Protein AF-D3FZM1-F1 (afdb_monomer)

Organism: Alkalihalophilus pseudofirmus (strain ATCC BAA-2126 / JCM 17055 / OF4) (NCBI:txid398511)

Structure (mmCIF, N/CA/C/O backbone):
data_AF-D3FZM1-F1
#
_entry.id   AF-D3FZM1-F1
#
loop_
_atom_site.group_PDB
_atom_site.id
_atom_site.type_symbol
_atom_site.label_atom_id
_atom_site.label_alt_id
_atom_site.label_comp_id
_atom_site.label_asym_id
_atom_site.label_entity_id
_atom_site.label_seq_id
_atom_site.pdbx_PDB_ins_code
_atom_site.Cartn_x
_atom_site.Cartn_y
_atom_site.Cartn_z
_atom_site.occupancy
_atom_site.B_iso_or_equiv
_atom_site.auth_seq_id
_atom_site.auth_comp_id
_atom_site.auth_asym_id
_atom_site.auth_atom_id
_atom_site.pdbx_PDB_model_num
ATOM 1 N N . MET A 1 1 ? 14.322 -35.561 -3.195 1.00 36.62 1 MET A N 1
ATOM 2 C CA . MET A 1 1 ? 14.633 -34.188 -3.648 1.00 36.62 1 MET A CA 1
ATOM 3 C C . MET A 1 1 ? 13.707 -33.239 -2.905 1.00 36.62 1 MET A C 1
ATOM 5 O O . MET A 1 1 ? 12.500 -33.396 -3.023 1.00 36.62 1 MET A O 1
ATOM 9 N N . ARG A 1 2 ? 14.230 -32.343 -2.059 1.00 39.44 2 ARG A N 1
ATOM 10 C CA . ARG A 1 2 ? 13.408 -31.293 -1.437 1.00 39.44 2 ARG A CA 1
ATOM 11 C C . ARG A 1 2 ? 13.148 -30.243 -2.519 1.00 39.44 2 ARG A C 1
ATOM 13 O O . ARG A 1 2 ? 14.111 -29.735 -3.085 1.00 39.44 2 ARG A O 1
ATOM 20 N N . GLY A 1 3 ? 11.879 -29.997 -2.852 1.00 35.06 3 GLY A N 1
ATOM 21 C CA . GLY A 1 3 ? 11.491 -28.922 -3.770 1.00 35.06 3 GLY A CA 1
ATOM 22 C C . GLY A 1 3 ? 12.014 -27.565 -3.282 1.00 35.06 3 GLY A C 1
ATOM 23 O O . GLY A 1 3 ? 12.409 -27.457 -2.115 1.00 35.06 3 GLY A O 1
ATOM 24 N N . PRO A 1 4 ? 12.054 -26.537 -4.147 1.00 47.44 4 PRO A N 1
ATOM 25 C CA . PRO A 1 4 ? 12.507 -25.218 -3.734 1.00 47.44 4 PRO A CA 1
ATOM 26 C C . PRO A 1 4 ? 11.673 -24.777 -2.529 1.00 47.44 4 PRO A C 1
ATOM 28 O O . PRO A 1 4 ? 10.442 -24.812 -2.567 1.00 47.44 4 PRO A O 1
ATOM 31 N N . LEU A 1 5 ? 12.352 -24.427 -1.436 1.00 47.72 5 LEU A N 1
ATOM 32 C CA . LEU A 1 5 ? 11.731 -23.783 -0.288 1.00 47.72 5 LEU A CA 1
ATOM 33 C C . LEU A 1 5 ? 11.052 -22.524 -0.829 1.00 47.72 5 LEU A C 1
ATOM 35 O O . LEU A 1 5 ? 11.734 -21.559 -1.166 1.00 47.72 5 LEU A O 1
ATOM 39 N N . TYR A 1 6 ? 9.726 -22.551 -0.975 1.00 53.47 6 TYR A N 1
ATOM 40 C CA . TYR A 1 6 ? 8.952 -21.351 -1.249 1.00 53.47 6 TYR A CA 1
ATOM 41 C C . TYR A 1 6 ? 9.175 -20.425 -0.059 1.00 53.47 6 TYR A C 1
ATOM 43 O O . TYR A 1 6 ? 8.576 -20.589 1.004 1.00 53.47 6 TYR A O 1
ATOM 51 N N . VAL A 1 7 ? 10.109 -19.492 -0.216 1.00 59.91 7 VAL A N 1
ATOM 52 C CA . VAL A 1 7 ? 10.312 -18.411 0.734 1.00 59.91 7 VAL A CA 1
ATOM 53 C C . VAL A 1 7 ? 8.985 -17.668 0.784 1.00 59.91 7 VAL A C 1
ATOM 55 O O . VAL A 1 7 ? 8.554 -17.093 -0.215 1.00 59.91 7 VAL A O 1
ATOM 58 N N . LYS A 1 8 ? 8.290 -17.762 1.921 1.00 78.38 8 LYS A N 1
ATOM 59 C CA . LYS A 1 8 ? 7.011 -17.085 2.121 1.00 78.38 8 LYS A CA 1
ATOM 60 C C . LYS A 1 8 ? 7.252 -15.591 1.922 1.00 78.38 8 LYS A C 1
ATOM 62 O O . LYS A 1 8 ? 7.964 -14.978 2.718 1.00 78.38 8 LYS A O 1
ATOM 67 N N . LEU A 1 9 ? 6.700 -15.044 0.839 1.00 89.81 9 LEU A N 1
ATOM 68 C CA . LEU A 1 9 ? 6.808 -13.625 0.531 1.00 89.81 9 LEU A CA 1
ATOM 69 C C . LEU A 1 9 ? 6.248 -12.814 1.698 1.00 89.81 9 LEU A C 1
ATOM 71 O O . LEU A 1 9 ? 5.215 -13.166 2.275 1.00 89.81 9 LEU A O 1
ATOM 75 N N . SER A 1 10 ? 6.942 -11.743 2.055 1.00 92.75 10 SER A N 1
ATOM 76 C CA . SER A 1 10 ? 6.525 -10.846 3.125 1.00 92.75 10 SER A CA 1
ATOM 77 C C . SER A 1 10 ? 6.893 -9.403 2.780 1.00 92.75 10 SER A C 1
ATOM 79 O O . SER A 1 10 ? 7.715 -9.181 1.885 1.00 92.75 10 SER A O 1
ATOM 81 N N . PRO A 1 11 ? 6.349 -8.411 3.508 1.00 94.38 11 PRO A N 1
ATOM 82 C CA . PRO A 1 11 ? 6.686 -7.005 3.281 1.00 94.38 11 PRO A CA 1
ATOM 83 C C . PRO A 1 11 ? 8.196 -6.700 3.353 1.00 94.38 11 PRO A C 1
ATOM 85 O O . PRO A 1 11 ? 8.682 -5.764 2.715 1.00 94.38 11 PRO A O 1
ATOM 88 N N . SER A 1 12 ? 8.947 -7.494 4.123 1.00 93.50 12 SER A N 1
ATOM 89 C CA . SER A 1 12 ? 10.390 -7.352 4.355 1.00 93.50 12 SER A CA 1
ATOM 90 C C . SER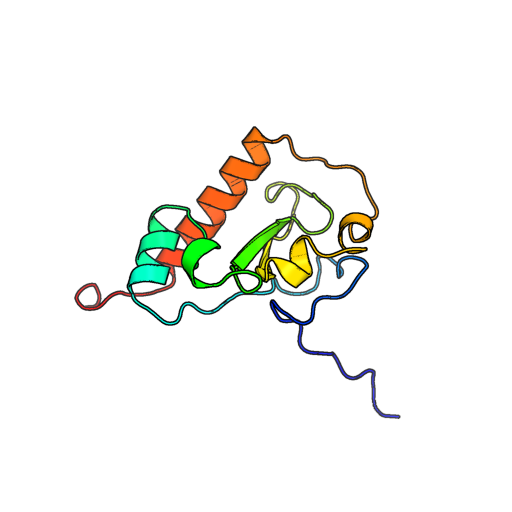 A 1 12 ? 11.255 -8.328 3.550 1.00 93.50 12 SER A C 1
ATOM 92 O O . SER A 1 12 ? 12.468 -8.145 3.464 1.00 93.50 12 SER A O 1
ATOM 94 N N . ASN A 1 13 ? 10.655 -9.360 2.954 1.00 90.62 13 ASN A N 1
ATOM 95 C CA . ASN A 1 13 ? 11.348 -10.409 2.217 1.00 90.62 13 ASN A CA 1
ATOM 96 C C . ASN A 1 13 ? 10.677 -10.614 0.856 1.00 90.62 13 ASN A C 1
ATOM 98 O O . ASN A 1 13 ? 9.881 -11.537 0.655 1.00 90.62 13 ASN A O 1
ATOM 102 N N . TYR A 1 14 ? 10.972 -9.689 -0.056 1.00 91.75 14 TYR A N 1
ATOM 103 C CA . TYR A 1 14 ? 10.346 -9.597 -1.369 1.00 91.75 14 TYR A CA 1
ATOM 104 C C . TYR A 1 14 ? 11.399 -9.677 -2.490 1.00 91.75 14 TYR A C 1
ATOM 106 O O . TYR A 1 14 ? 12.384 -8.926 -2.455 1.00 91.75 14 TYR A O 1
ATOM 114 N N . PRO A 1 15 ? 11.227 -10.566 -3.487 1.00 91.06 15 PRO A N 1
ATOM 115 C CA . PRO A 1 15 ? 12.256 -10.903 -4.467 1.00 91.06 15 PRO A CA 1
ATOM 116 C C . PRO A 1 15 ? 12.458 -9.786 -5.485 1.00 91.06 15 PRO A C 1
ATOM 118 O O . PRO A 1 15 ? 11.509 -9.091 -5.846 1.00 91.06 15 PRO A O 1
ATOM 121 N N . ASN A 1 16 ? 13.700 -9.617 -5.937 1.00 90.00 16 ASN A N 1
ATOM 122 C CA . ASN A 1 16 ? 14.071 -8.759 -7.061 1.00 90.00 16 ASN A CA 1
ATOM 123 C C . ASN A 1 16 ? 14.662 -9.658 -8.165 1.00 90.00 16 ASN A C 1
ATOM 125 O O . ASN A 1 16 ? 15.695 -10.279 -7.899 1.00 90.00 16 ASN A O 1
ATOM 129 N N . PRO A 1 17 ? 14.027 -9.788 -9.349 1.00 92.00 17 PRO A N 1
ATOM 130 C CA . PRO A 1 17 ? 12.891 -9.006 -9.856 1.00 92.00 17 PRO A CA 1
ATOM 131 C C . PRO A 1 17 ? 11.540 -9.365 -9.218 1.00 92.00 17 PRO A C 1
ATOM 133 O O . PRO A 1 17 ? 11.442 -10.309 -8.434 1.00 92.00 17 PRO A O 1
ATOM 136 N N . ASP A 1 18 ? 10.513 -8.583 -9.562 1.00 93.25 18 ASP A N 1
ATOM 137 C CA . ASP A 1 18 ? 9.133 -8.7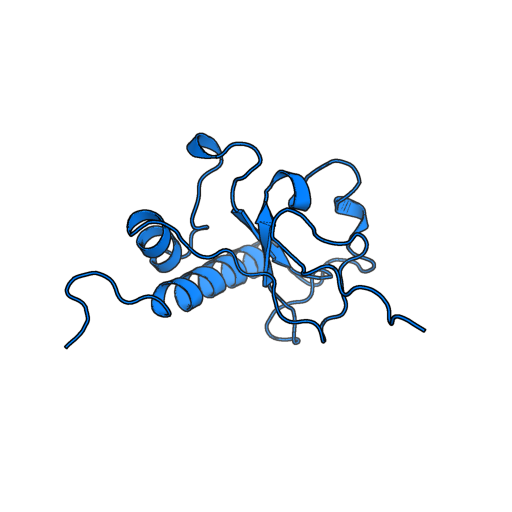59 -9.105 1.00 93.25 18 ASP A CA 1
ATOM 138 C C . ASP A 1 18 ? 8.655 -10.200 -9.356 1.00 93.25 18 ASP A C 1
ATOM 140 O O . ASP A 1 18 ? 8.907 -10.757 -10.431 1.00 93.25 18 ASP A O 1
ATOM 144 N N . PRO A 1 19 ? 7.932 -10.816 -8.404 1.00 92.81 19 PRO A N 1
ATOM 145 C CA . PRO A 1 19 ? 7.397 -12.156 -8.582 1.00 92.81 19 PRO A CA 1
ATOM 146 C C . PRO A 1 19 ? 6.358 -12.207 -9.724 1.00 92.81 19 PRO A C 1
ATOM 148 O O . PRO A 1 19 ? 5.807 -11.180 -10.123 1.00 92.81 19 PRO A O 1
ATOM 151 N N . PRO A 1 20 ? 6.026 -13.400 -10.248 1.00 92.75 20 PRO A N 1
ATOM 152 C CA . PRO A 1 20 ? 4.958 -13.561 -11.235 1.00 92.75 20 PRO A CA 1
ATOM 153 C C . PRO A 1 20 ? 3.590 -13.071 -10.733 1.00 92.75 20 PRO A C 1
ATOM 155 O O . PRO A 1 20 ? 3.265 -13.213 -9.555 1.00 92.75 20 PRO A O 1
ATOM 158 N N . MET A 1 21 ? 2.733 -12.584 -11.637 1.00 93.44 21 MET A N 1
ATOM 159 C CA . MET A 1 21 ? 1.347 -12.181 -11.319 1.00 93.44 21 MET A CA 1
ATOM 160 C C . MET A 1 21 ? 0.453 -13.341 -10.844 1.00 93.44 21 MET A C 1
ATOM 162 O O . MET A 1 21 ? -0.625 -13.116 -10.317 1.00 93.44 21 MET A O 1
ATOM 166 N N . THR A 1 22 ? 0.879 -14.593 -11.014 1.00 93.69 22 THR A N 1
ATOM 167 C CA . THR A 1 22 ? 0.148 -15.772 -10.523 1.00 93.69 22 THR A CA 1
ATOM 168 C C . THR A 1 22 ? 0.329 -16.010 -9.022 1.00 93.69 22 THR A C 1
ATOM 170 O O . THR A 1 22 ? -0.407 -16.803 -8.438 1.00 93.69 22 THR A O 1
ATOM 173 N N . ILE A 1 23 ? 1.303 -15.348 -8.386 1.00 92.75 23 ILE A N 1
ATOM 174 C CA . ILE A 1 23 ? 1.542 -15.464 -6.946 1.00 92.75 23 ILE A CA 1
ATOM 175 C C . ILE A 1 23 ? 0.617 -14.492 -6.199 1.00 92.75 23 ILE A C 1
ATOM 177 O O . ILE A 1 23 ? 0.543 -13.328 -6.605 1.00 92.75 23 ILE A O 1
ATOM 181 N N . PRO A 1 24 ? -0.035 -14.914 -5.095 1.00 93.25 24 PRO A N 1
ATOM 182 C CA . PRO A 1 24 ? -0.867 -14.033 -4.280 1.00 93.25 24 PRO A CA 1
ATOM 183 C C . PRO A 1 24 ? -0.169 -12.720 -3.872 1.00 93.25 24 PRO A C 1
ATOM 185 O O . PRO A 1 24 ? 1.064 -12.682 -3.766 1.00 93.25 24 PRO A O 1
ATOM 188 N N . PRO A 1 25 ? -0.935 -11.642 -3.629 1.00 95.62 25 PRO A N 1
ATOM 189 C CA . PRO A 1 25 ? -0.383 -10.389 -3.128 1.00 95.62 25 PRO A CA 1
ATOM 190 C C . PRO A 1 25 ? 0.234 -10.572 -1.741 1.00 95.62 25 PRO A C 1
ATOM 192 O O . PRO A 1 25 ? -0.321 -11.259 -0.880 1.00 95.62 25 PRO A O 1
ATOM 195 N N . VAL A 1 26 ? 1.348 -9.890 -1.502 1.00 96.94 26 VAL A N 1
ATOM 196 C CA . VAL A 1 26 ? 1.875 -9.666 -0.160 1.00 96.94 26 VAL A CA 1
ATOM 197 C C . VAL A 1 26 ? 0.976 -8.661 0.540 1.00 96.94 26 VAL A C 1
ATOM 199 O O . VAL A 1 26 ? 0.796 -7.541 0.068 1.00 96.94 26 VAL A O 1
ATOM 202 N N . ARG A 1 27 ? 0.407 -9.075 1.669 1.00 96.00 27 ARG A N 1
ATOM 203 C CA . ARG A 1 27 ? -0.473 -8.262 2.507 1.00 96.00 27 ARG A CA 1
ATOM 204 C C . ARG A 1 27 ? 0.186 -8.041 3.867 1.00 96.00 27 ARG A C 1
ATOM 206 O O . ARG A 1 27 ? 0.746 -8.968 4.453 1.00 96.00 27 ARG A O 1
ATOM 213 N N . TYR A 1 28 ? 0.155 -6.802 4.336 1.00 96.56 28 TYR A N 1
ATOM 214 C CA . TYR A 1 28 ? 0.451 -6.437 5.709 1.00 96.56 28 TYR A CA 1
ATOM 215 C C . TYR A 1 28 ? -0.839 -6.508 6.515 1.00 96.56 28 TYR A C 1
ATOM 217 O O . TYR A 1 28 ? -1.834 -5.857 6.187 1.00 96.56 28 TYR A O 1
ATOM 225 N N . GLU A 1 29 ? -0.787 -7.260 7.607 1.00 96.62 29 GLU A N 1
ATOM 226 C CA . GLU A 1 29 ? -1.908 -7.353 8.527 1.00 96.62 29 GLU A CA 1
ATOM 227 C C . GLU A 1 29 ? -1.856 -6.204 9.539 1.00 96.62 29 GLU A C 1
ATOM 229 O O . GLU A 1 29 ? -0.875 -6.104 10.289 1.00 96.62 29 GLU A O 1
ATOM 234 N N . PRO A 1 30 ? -2.881 -5.322 9.547 1.00 96.69 30 PRO A N 1
ATOM 235 C CA . PRO A 1 30 ? -2.938 -4.200 10.456 1.00 96.69 30 PRO A CA 1
ATOM 236 C C . PRO A 1 30 ? -3.036 -4.704 11.891 1.00 96.69 30 PRO A C 1
ATOM 238 O O . PRO A 1 30 ? -3.754 -5.652 12.206 1.00 96.69 30 PRO A O 1
ATOM 241 N N . LYS A 1 31 ? -2.281 -4.057 12.767 1.00 96.38 31 LYS A N 1
ATOM 242 C CA . LYS A 1 31 ? -2.101 -4.441 14.167 1.00 96.38 31 LYS A CA 1
ATOM 243 C C . LYS A 1 31 ? -2.943 -3.601 15.110 1.00 96.38 31 LYS A C 1
ATOM 245 O O . LYS A 1 31 ? -3.120 -3.988 16.261 1.00 96.38 31 LYS A O 1
ATOM 250 N N . THR A 1 32 ? -3.429 -2.449 14.647 1.00 96.75 32 THR A N 1
ATOM 251 C CA . THR A 1 32 ? -4.225 -1.530 15.462 1.00 96.75 32 THR A CA 1
ATOM 252 C C . THR A 1 32 ? -5.452 -1.023 14.712 1.00 96.75 32 THR A C 1
ATOM 254 O O . THR A 1 32 ? -5.518 -1.044 13.479 1.00 96.75 32 THR A O 1
ATOM 257 N N . ILE A 1 33 ? -6.432 -0.532 15.472 1.00 96.81 33 ILE A N 1
ATOM 258 C CA . ILE A 1 33 ? -7.650 0.081 14.930 1.00 96.81 33 ILE A CA 1
ATOM 259 C C . ILE A 1 33 ? -7.301 1.323 14.107 1.00 96.81 33 ILE A C 1
ATOM 261 O O . ILE A 1 33 ? -7.882 1.552 13.049 1.00 96.81 33 ILE A O 1
ATOM 265 N N . GLU A 1 34 ? -6.317 2.106 14.543 1.00 96.94 34 GLU A N 1
ATOM 266 C CA . GLU A 1 34 ? -5.865 3.307 13.842 1.00 96.94 34 GLU A CA 1
ATOM 267 C C . GLU A 1 34 ? -5.308 2.969 12.457 1.00 96.94 34 GLU A C 1
ATOM 269 O O . GLU A 1 34 ? -5.574 3.698 11.500 1.00 96.94 34 GLU A O 1
ATOM 274 N N . GLU A 1 35 ? -4.577 1.858 12.319 1.00 98.12 35 GLU A N 1
ATOM 275 C CA . GLU A 1 35 ? -4.103 1.381 11.017 1.00 98.12 35 GLU A CA 1
ATOM 276 C C . GLU A 1 35 ? -5.282 1.039 10.091 1.00 98.12 35 GLU A C 1
ATOM 278 O O . GLU A 1 35 ? -5.313 1.494 8.945 1.00 98.12 35 GLU A O 1
ATOM 283 N N . VAL A 1 36 ? -6.306 0.342 10.600 1.00 98.06 36 VAL A N 1
ATOM 284 C CA . VAL A 1 36 ? -7.534 0.032 9.842 1.00 98.06 36 VAL A CA 1
ATOM 285 C C . VAL A 1 36 ? -8.292 1.308 9.452 1.00 98.06 36 VAL A C 1
ATOM 287 O O . VAL A 1 36 ? -8.701 1.462 8.299 1.00 98.06 36 VAL A O 1
ATOM 290 N N . ILE A 1 37 ? -8.445 2.270 10.367 1.00 97.75 37 ILE A N 1
ATOM 291 C CA . ILE A 1 37 ? -9.095 3.562 10.088 1.00 97.75 37 ILE A CA 1
ATOM 292 C C . ILE A 1 37 ? -8.345 4.310 8.979 1.00 97.75 37 ILE A C 1
ATOM 294 O O . ILE A 1 37 ? -8.964 4.861 8.065 1.00 97.75 37 ILE A O 1
ATOM 298 N N . ARG A 1 38 ? -7.008 4.312 9.009 1.00 98.06 38 ARG A N 1
ATOM 299 C CA . ARG A 1 38 ? -6.188 4.917 7.949 1.00 98.06 38 ARG A CA 1
ATOM 300 C C . ARG A 1 38 ? -6.403 4.227 6.605 1.00 98.06 38 ARG A C 1
ATOM 302 O O . ARG A 1 38 ? -6.580 4.923 5.602 1.00 98.06 38 ARG A O 1
ATOM 309 N N . MET A 1 39 ? -6.461 2.897 6.591 1.00 98.50 39 MET A N 1
ATOM 310 C CA . MET A 1 39 ? -6.771 2.118 5.390 1.00 98.50 39 MET A CA 1
ATOM 311 C C . MET A 1 39 ? -8.143 2.491 4.822 1.00 98.50 39 MET A C 1
ATOM 313 O O . MET A 1 39 ? -8.241 2.828 3.644 1.00 98.50 39 MET A O 1
ATOM 317 N N . ARG A 1 40 ? -9.184 2.600 5.659 1.00 98.12 40 ARG A N 1
ATOM 318 C CA . ARG A 1 40 ? -10.529 3.055 5.244 1.00 98.12 40 ARG A CA 1
ATOM 319 C C . ARG A 1 40 ? -10.559 4.488 4.693 1.00 98.12 40 ARG A C 1
ATOM 321 O O . ARG A 1 40 ? -11.417 4.827 3.880 1.00 98.12 40 ARG A O 1
ATOM 328 N N . GLN A 1 41 ? -9.592 5.328 5.061 1.00 98.06 41 GLN A N 1
ATOM 329 C CA . GLN A 1 41 ? -9.378 6.651 4.455 1.00 98.06 41 GLN A CA 1
ATOM 330 C C . GLN A 1 41 ? -8.585 6.598 3.131 1.00 98.06 41 GLN A C 1
ATOM 332 O O . GLN A 1 41 ? -8.326 7.637 2.521 1.00 98.06 41 GLN A O 1
ATOM 337 N N . GLY A 1 42 ? -8.204 5.407 2.669 1.00 98.00 42 GLY A N 1
ATOM 338 C CA . GLY A 1 42 ? -7.400 5.173 1.471 1.00 98.00 42 GLY A CA 1
ATOM 339 C C . GLY A 1 42 ? -5.922 5.515 1.643 1.00 98.00 42 GLY A C 1
ATOM 340 O O . GLY A 1 42 ? -5.274 5.943 0.687 1.00 98.00 42 GLY A O 1
ATOM 341 N N . LYS A 1 43 ? -5.399 5.396 2.867 1.00 98.19 43 LYS A N 1
ATOM 342 C CA . LYS A 1 43 ? -3.989 5.626 3.207 1.00 98.19 43 LYS A CA 1
ATOM 343 C C . LYS A 1 43 ? -3.333 4.301 3.593 1.00 98.19 43 LYS A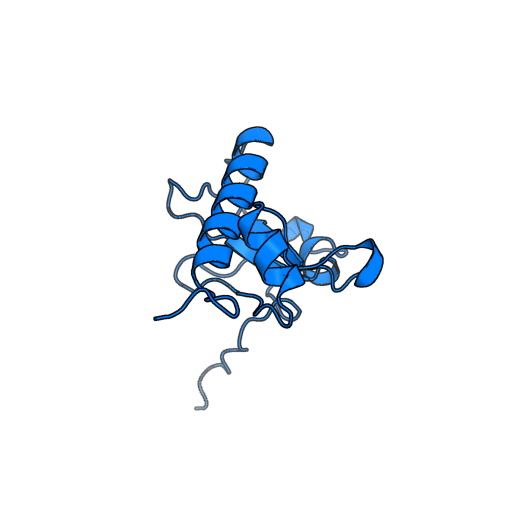 C 1
ATOM 345 O O . LYS A 1 43 ? -4.009 3.402 4.076 1.00 98.19 43 LYS A O 1
ATOM 350 N N . GLY A 1 44 ? -2.010 4.214 3.451 1.00 97.56 44 GLY A N 1
ATOM 351 C CA . GLY A 1 44 ? -1.259 3.081 3.993 1.00 97.56 44 GLY A CA 1
ATOM 352 C C . GLY A 1 44 ? -1.448 2.943 5.514 1.00 97.56 44 GLY A C 1
ATOM 353 O O . GLY A 1 44 ? -1.630 3.969 6.193 1.00 97.56 44 GLY A O 1
ATOM 354 N N . PRO A 1 45 ? -1.404 1.705 6.045 1.00 97.94 45 PRO A N 1
ATOM 355 C CA . PRO A 1 45 ? -1.718 1.420 7.446 1.00 97.94 45 PRO A CA 1
ATOM 356 C C . PRO A 1 45 ? -0.786 2.175 8.395 1.00 97.94 45 PRO A C 1
ATOM 358 O O . PRO A 1 45 ? -1.242 2.814 9.338 1.00 97.94 45 PRO A O 1
ATOM 361 N N . THR A 1 46 ? 0.506 2.234 8.077 1.00 98.06 46 THR A N 1
ATOM 362 C CA . THR A 1 46 ? 1.524 2.904 8.894 1.00 98.06 46 THR A CA 1
ATOM 363 C C . THR A 1 46 ? 1.891 4.300 8.363 1.00 98.06 46 THR A C 1
ATOM 365 O O . THR A 1 46 ? 1.329 4.803 7.385 1.00 98.06 46 THR A O 1
ATOM 368 N N . THR A 1 47 ? 2.851 4.962 9.021 1.00 97.00 47 THR A N 1
ATOM 369 C CA . THR A 1 47 ? 3.479 6.205 8.535 1.00 97.00 47 THR A CA 1
ATOM 370 C C . THR A 1 47 ? 4.998 6.134 8.621 1.00 97.00 47 THR A C 1
ATOM 372 O O . THR A 1 47 ? 5.541 5.570 9.572 1.00 97.00 47 THR A O 1
ATOM 375 N N . LYS A 1 48 ? 5.688 6.813 7.695 1.00 95.69 48 LYS A N 1
ATOM 376 C CA . LYS A 1 48 ? 7.147 7.000 7.748 1.00 95.69 48 LYS A CA 1
ATOM 377 C C . LYS A 1 48 ? 7.612 7.682 9.035 1.00 95.69 48 LYS A C 1
ATOM 379 O O . LYS A 1 48 ? 8.646 7.312 9.569 1.00 95.69 48 LYS A O 1
ATOM 384 N N . MET A 1 49 ? 6.841 8.640 9.550 1.00 96.44 49 MET A N 1
ATOM 385 C CA . MET A 1 49 ? 7.180 9.364 10.781 1.00 96.44 49 MET A CA 1
ATOM 386 C C . MET A 1 49 ? 7.326 8.430 11.989 1.00 96.44 49 MET A C 1
ATOM 388 O O . MET A 1 49 ? 8.239 8.609 12.783 1.00 96.44 49 MET A O 1
ATOM 392 N N . LEU A 1 50 ? 6.446 7.431 12.111 1.00 96.19 50 LEU A N 1
ATOM 393 C CA . LEU A 1 50 ? 6.432 6.521 13.260 1.00 96.19 50 LEU A CA 1
ATOM 394 C C . LEU A 1 50 ? 7.210 5.221 13.010 1.00 96.19 50 LEU A C 1
ATOM 396 O O . LEU A 1 50 ? 7.734 4.633 13.947 1.00 96.19 50 LEU A O 1
ATOM 400 N N . HIS A 1 51 ? 7.280 4.763 11.757 1.00 96.62 51 HIS A N 1
ATOM 401 C CA . HIS A 1 51 ? 7.805 3.434 11.416 1.00 96.62 51 HIS A CA 1
ATOM 402 C C . HIS A 1 51 ? 9.112 3.484 10.619 1.00 96.62 51 HIS A C 1
ATOM 404 O O . HIS A 1 51 ? 9.701 2.438 10.343 1.00 96.62 51 HIS A O 1
ATOM 410 N N . GLY A 1 52 ? 9.572 4.679 10.237 1.00 96.38 52 GLY A N 1
ATOM 411 C CA . GLY A 1 52 ? 10.770 4.871 9.430 1.00 96.38 52 GLY A CA 1
ATOM 412 C C . GLY A 1 52 ? 10.749 3.996 8.179 1.00 96.38 52 GLY A C 1
ATOM 413 O O . GLY A 1 52 ? 9.820 4.039 7.373 1.00 96.38 52 GLY A O 1
ATOM 414 N N . ASP A 1 53 ? 11.773 3.162 8.055 1.00 95.88 53 ASP A N 1
ATOM 415 C CA . ASP A 1 53 ? 11.978 2.235 6.944 1.00 95.88 53 ASP A CA 1
ATOM 416 C C . ASP A 1 53 ? 11.019 1.037 6.917 1.00 95.88 53 ASP A C 1
ATOM 418 O O . ASP A 1 53 ? 10.861 0.410 5.869 1.00 95.88 53 ASP A O 1
ATOM 422 N N . LYS A 1 54 ? 10.338 0.756 8.034 1.00 96.62 54 LYS A N 1
ATOM 423 C CA . LYS A 1 54 ? 9.288 -0.268 8.129 1.00 96.62 54 LYS A CA 1
ATOM 424 C C . LYS A 1 54 ? 7.908 0.260 7.738 1.00 96.62 54 LYS A C 1
ATOM 426 O O . LYS A 1 54 ? 6.918 -0.447 7.885 1.00 96.62 54 LYS A O 1
ATOM 431 N N . ASN A 1 55 ? 7.813 1.509 7.275 1.00 98.06 55 ASN A N 1
ATOM 432 C CA . ASN A 1 55 ? 6.557 2.040 6.768 1.00 98.06 55 ASN A CA 1
ATOM 433 C C . ASN A 1 55 ? 6.054 1.199 5.589 1.00 98.06 55 ASN A C 1
ATOM 435 O O . ASN A 1 55 ? 6.784 1.006 4.625 1.00 98.06 55 ASN A O 1
ATOM 439 N N . ILE A 1 56 ? 4.812 0.744 5.657 1.00 98.31 56 ILE A N 1
ATOM 440 C CA . ILE A 1 56 ? 4.153 -0.038 4.623 1.00 98.31 56 ILE A CA 1
ATOM 441 C C . ILE A 1 56 ? 3.694 0.865 3.482 1.00 98.31 56 ILE A C 1
ATOM 443 O O . ILE A 1 56 ? 3.015 1.877 3.679 1.00 98.31 56 ILE A O 1
ATOM 447 N N . GLU A 1 57 ? 4.063 0.472 2.272 1.00 97.19 57 GLU A N 1
ATOM 448 C CA . GLU A 1 57 ? 3.725 1.146 1.033 1.00 97.19 57 GLU A CA 1
ATOM 449 C C . GLU A 1 57 ? 3.119 0.165 0.041 1.00 97.19 57 GLU A C 1
ATOM 451 O O . GLU A 1 57 ? 3.528 -0.989 -0.054 1.00 97.19 57 GLU A O 1
ATOM 456 N N . ALA A 1 58 ? 2.148 0.659 -0.723 1.00 97.44 58 ALA A N 1
ATOM 457 C CA . ALA A 1 58 ? 1.583 -0.107 -1.817 1.00 97.44 58 ALA A CA 1
ATOM 458 C C . ALA A 1 58 ? 2.555 -0.081 -3.002 1.00 97.44 58 ALA A C 1
ATOM 460 O O . ALA A 1 58 ? 3.061 0.978 -3.388 1.00 97.44 58 ALA A O 1
ATOM 461 N N . HIS A 1 59 ? 2.781 -1.251 -3.574 1.00 96.62 59 HIS A N 1
ATOM 462 C CA . HIS A 1 59 ? 3.708 -1.506 -4.655 1.00 96.62 59 HIS A CA 1
ATOM 463 C C . HIS A 1 59 ? 2.964 -2.143 -5.826 1.00 96.62 59 HIS A C 1
ATOM 465 O O . HIS A 1 59 ? 2.423 -3.237 -5.703 1.00 96.62 59 HIS A O 1
ATOM 471 N N . HIS A 1 60 ? 2.940 -1.468 -6.976 1.00 96.38 60 HIS A N 1
ATOM 472 C CA . HIS A 1 60 ? 2.407 -2.039 -8.214 1.00 96.38 60 HIS A CA 1
ATOM 473 C C . HIS A 1 60 ? 3.421 -2.995 -8.825 1.00 96.38 60 HIS A C 1
ATOM 475 O O . HIS A 1 60 ? 4.391 -2.545 -9.444 1.00 96.38 60 HIS A O 1
ATOM 481 N N . ARG A 1 61 ? 3.160 -4.296 -8.705 1.00 95.12 61 ARG A N 1
ATOM 482 C CA . ARG A 1 61 ? 3.971 -5.349 -9.315 1.00 95.12 61 ARG A CA 1
ATOM 483 C C . ARG A 1 61 ? 4.078 -5.116 -10.822 1.00 95.12 61 ARG A C 1
ATOM 485 O O . ARG A 1 61 ? 3.073 -4.902 -11.502 1.00 95.12 61 ARG A O 1
ATOM 492 N N . GLN A 1 62 ? 5.303 -5.092 -11.338 1.00 93.31 62 GLN A N 1
ATOM 493 C CA . GLN A 1 62 ? 5.648 -4.801 -12.738 1.00 93.31 62 GLN A CA 1
ATOM 494 C C . GLN A 1 62 ? 5.024 -3.509 -13.304 1.00 93.31 62 GLN A C 1
ATOM 496 O O . GLN A 1 62 ? 4.940 -3.332 -14.517 1.00 93.31 62 GLN A O 1
ATOM 501 N N . GLN A 1 63 ? 4.563 -2.601 -12.436 1.00 93.88 63 GLN A N 1
ATOM 502 C CA . GLN A 1 63 ? 3.889 -1.354 -12.804 1.00 93.88 63 GLN A CA 1
ATOM 503 C C . GLN A 1 63 ? 2.688 -1.526 -13.754 1.00 93.88 63 GLN A C 1
ATOM 505 O O . GLN A 1 63 ? 2.412 -0.658 -14.592 1.00 93.88 63 GLN A O 1
ATOM 510 N N . VAL A 1 64 ? 1.967 -2.641 -13.608 1.00 94.88 64 VAL A N 1
ATOM 511 C CA . VAL A 1 64 ? 0.763 -2.957 -14.385 1.00 94.88 64 VAL A CA 1
ATOM 512 C C . VAL A 1 64 ? -0.483 -2.429 -13.652 1.00 94.88 64 VAL A C 1
ATOM 514 O O . VAL A 1 64 ? -0.611 -2.664 -12.450 1.00 94.88 64 VAL A O 1
ATOM 517 N N . PRO A 1 65 ? -1.413 -1.732 -14.337 1.00 96.31 65 PRO A N 1
ATOM 518 C CA . PRO A 1 65 ? -2.677 -1.293 -13.755 1.00 96.31 65 PRO A CA 1
ATOM 519 C C . PRO A 1 65 ? -3.528 -2.444 -13.230 1.00 96.31 65 PRO A C 1
ATOM 521 O O . PRO A 1 65 ? -3.635 -3.484 -13.884 1.00 96.31 65 PRO A O 1
ATOM 524 N N . VAL A 1 66 ? -4.224 -2.225 -12.113 1.00 96.75 66 VAL A N 1
ATOM 525 C CA . VAL A 1 66 ? -5.117 -3.235 -11.510 1.00 96.75 66 VAL A CA 1
ATOM 526 C C . VAL A 1 66 ? -6.186 -3.697 -12.504 1.00 96.75 66 VAL A C 1
ATOM 528 O O . VAL A 1 66 ? -6.431 -4.894 -12.641 1.00 96.75 66 VAL A O 1
ATOM 531 N N . LYS A 1 67 ? -6.753 -2.774 -13.294 1.00 96.06 67 LYS A N 1
ATOM 532 C CA . LYS A 1 67 ? -7.744 -3.105 -14.339 1.00 96.06 67 LYS A CA 1
ATOM 533 C C . LYS A 1 67 ? -7.237 -4.085 -15.412 1.00 96.06 67 LYS A C 1
ATOM 535 O O . LYS A 1 67 ? -8.046 -4.703 -16.091 1.00 96.06 67 LYS A O 1
ATOM 540 N N . ASN A 1 68 ? -5.918 -4.212 -15.567 1.00 96.12 68 ASN A N 1
ATOM 541 C CA . ASN A 1 68 ? -5.262 -5.110 -16.517 1.00 96.12 68 ASN A CA 1
ATOM 542 C C . ASN A 1 68 ? -4.718 -6.377 -15.822 1.00 96.12 68 ASN A C 1
ATOM 544 O O . ASN A 1 68 ? -3.842 -7.046 -16.365 1.00 96.12 68 ASN A O 1
ATOM 548 N N . GLY A 1 69 ? -5.190 -6.689 -14.609 1.00 95.00 69 GLY A N 1
ATOM 549 C CA . GLY A 1 69 ? -4.695 -7.810 -13.805 1.00 95.00 69 GLY A CA 1
ATOM 550 C C . GLY A 1 69 ? -3.430 -7.494 -13.003 1.00 95.00 69 GLY A C 1
ATOM 551 O O . GLY A 1 69 ? -2.747 -8.413 -12.557 1.00 95.00 69 GLY A O 1
ATOM 552 N N . GLY A 1 70 ? -3.091 -6.213 -12.833 1.00 95.62 70 GLY A N 1
ATOM 553 C CA . GLY A 1 70 ? -1.992 -5.785 -11.974 1.00 95.62 70 GLY A CA 1
ATOM 554 C C . GLY A 1 70 ? -2.247 -6.102 -10.500 1.00 95.62 70 GLY A C 1
ATOM 555 O O . GLY A 1 70 ? -3.380 -6.026 -10.022 1.00 95.62 70 GLY A O 1
ATOM 556 N N . ILE A 1 71 ? -1.177 -6.430 -9.776 1.00 96.81 71 ILE A N 1
ATOM 557 C CA . ILE A 1 71 ? -1.216 -6.740 -8.345 1.00 96.81 71 ILE A CA 1
ATOM 558 C C . ILE A 1 71 ? -0.593 -5.600 -7.542 1.00 96.81 71 ILE A C 1
ATOM 560 O O . ILE A 1 71 ? 0.452 -5.060 -7.912 1.00 96.81 71 ILE A O 1
ATOM 564 N N . LEU A 1 72 ? -1.248 -5.261 -6.431 1.00 97.88 72 LEU A N 1
ATOM 565 C CA . LEU A 1 72 ? -0.718 -4.380 -5.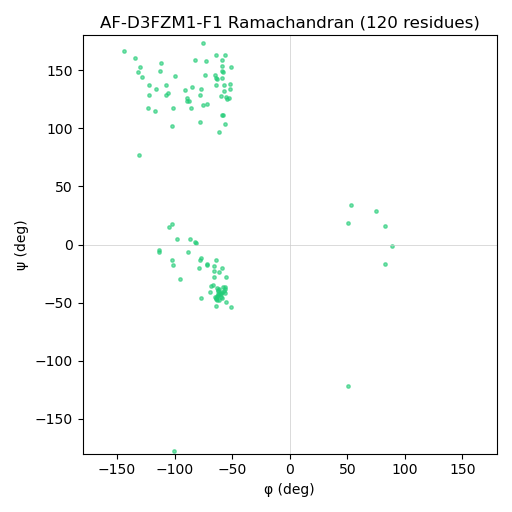400 1.00 97.88 72 LEU A CA 1
ATOM 566 C C . LEU A 1 72 ? -0.207 -5.204 -4.218 1.00 97.88 72 LEU A C 1
ATOM 568 O O . LEU A 1 72 ? -0.974 -5.902 -3.556 1.00 97.88 72 LEU A O 1
ATOM 572 N N . ASP A 1 73 ? 1.092 -5.095 -3.968 1.00 97.62 73 ASP A N 1
ATOM 573 C CA . ASP A 1 73 ? 1.787 -5.676 -2.826 1.00 97.62 73 ASP A CA 1
ATOM 574 C C . ASP A 1 73 ? 2.006 -4.619 -1.741 1.00 97.62 73 ASP A C 1
ATOM 576 O O . ASP A 1 73 ? 2.254 -3.451 -2.030 1.00 97.62 73 ASP A O 1
ATOM 580 N N . GLU A 1 74 ? 1.932 -5.013 -0.477 1.00 97.94 74 GLU A N 1
ATOM 581 C CA . GLU A 1 74 ? 2.162 -4.141 0.674 1.00 97.94 74 GLU A CA 1
ATOM 582 C C . GLU A 1 74 ? 3.567 -4.410 1.225 1.00 97.94 74 GLU A C 1
ATOM 584 O O . GLU A 1 74 ? 3.809 -5.414 1.894 1.00 97.94 74 GLU A O 1
ATOM 589 N N . LEU A 1 75 ? 4.519 -3.530 0.908 1.00 97.19 75 LEU A N 1
ATOM 590 C CA . LEU A 1 75 ? 5.943 -3.717 1.200 1.00 97.19 75 LEU A CA 1
ATOM 591 C C . LEU A 1 75 ? 6.442 -2.710 2.231 1.00 97.19 75 LEU A C 1
ATOM 593 O O . LEU A 1 75 ? 5.994 -1.566 2.260 1.00 97.19 75 LEU A O 1
ATOM 597 N N . GLU A 1 76 ? 7.432 -3.096 3.033 1.00 97.25 76 GLU A N 1
ATOM 598 C CA . GLU A 1 76 ? 8.173 -2.120 3.832 1.00 97.25 76 GLU A CA 1
ATOM 599 C C . GLU A 1 76 ? 8.920 -1.150 2.906 1.00 97.25 76 GLU A C 1
ATOM 601 O O . GLU A 1 76 ? 9.468 -1.544 1.874 1.00 97.25 76 GLU A O 1
ATOM 606 N N . GLN A 1 77 ? 8.996 0.124 3.285 1.00 95.56 77 GLN A N 1
ATOM 607 C CA . GLN A 1 77 ? 9.618 1.183 2.494 1.00 95.56 77 GLN A CA 1
ATOM 608 C C . GLN A 1 77 ? 11.070 0.846 2.142 1.00 95.56 77 GLN A C 1
ATOM 610 O O . GLN A 1 77 ? 11.509 1.141 1.031 1.00 95.56 77 GLN A O 1
ATOM 615 N N . LYS A 1 78 ? 11.818 0.199 3.045 1.00 94.75 78 LYS A N 1
ATOM 616 C CA . LYS A 1 78 ? 13.176 -0.285 2.753 1.00 94.75 78 LYS A CA 1
ATOM 617 C C . LYS A 1 78 ? 13.194 -1.283 1.596 1.00 94.75 78 LYS A C 1
ATOM 619 O O . LYS A 1 78 ? 14.012 -1.158 0.689 1.00 94.75 78 LYS A O 1
ATOM 624 N N . THR A 1 79 ? 12.274 -2.240 1.594 1.00 94.44 79 THR A N 1
ATOM 625 C CA . THR A 1 79 ? 12.111 -3.223 0.515 1.00 94.44 79 THR A CA 1
ATOM 626 C C . THR A 1 79 ? 11.600 -2.571 -0.770 1.00 94.44 79 THR A C 1
ATOM 628 O O . THR A 1 79 ? 12.002 -2.947 -1.869 1.00 94.44 79 THR A O 1
ATOM 631 N N . HIS A 1 80 ? 10.736 -1.565 -0.658 1.00 93.94 80 HIS A N 1
ATOM 632 C CA . HIS A 1 80 ? 10.134 -0.902 -1.809 1.00 93.94 80 HIS A CA 1
ATOM 633 C C . HIS A 1 80 ? 11.093 0.077 -2.505 1.00 93.94 80 HIS A C 1
ATOM 635 O O . HIS A 1 80 ? 11.214 0.063 -3.727 1.00 93.94 80 HIS A O 1
ATOM 641 N N . ARG A 1 81 ? 11.790 0.914 -1.729 1.00 90.19 81 ARG A N 1
ATOM 642 C CA . ARG A 1 81 ? 12.585 2.061 -2.206 1.00 90.19 81 ARG A CA 1
ATOM 643 C C . ARG A 1 81 ? 14.092 1.923 -1.987 1.00 90.19 81 ARG A C 1
ATOM 645 O O . ARG A 1 81 ? 14.844 2.805 -2.390 1.00 90.19 81 ARG A O 1
ATOM 652 N N . GLY A 1 82 ? 14.538 0.878 -1.289 1.00 87.12 82 GLY A N 1
ATOM 653 C CA . GLY A 1 82 ? 15.958 0.653 -1.013 1.00 87.12 82 GLY A CA 1
ATOM 654 C C . GLY A 1 82 ? 16.802 0.540 -2.285 1.00 87.12 82 GLY A C 1
ATOM 655 O O . GLY A 1 82 ? 16.293 0.244 -3.367 1.00 87.12 82 GLY A O 1
ATOM 656 N N . GLY A 1 83 ? 18.111 0.767 -2.150 1.00 84.06 83 GLY A N 1
ATOM 657 C CA . GLY A 1 83 ? 19.052 0.676 -3.268 1.00 84.06 83 GLY A CA 1
ATOM 658 C C . GLY A 1 83 ? 18.931 -0.655 -4.017 1.00 84.06 83 GLY A C 1
ATOM 659 O O . GLY A 1 83 ? 18.821 -1.711 -3.401 1.00 84.06 83 GLY A O 1
ATOM 660 N N . GLY A 1 84 ? 18.903 -0.595 -5.350 1.00 79.69 84 GLY A N 1
ATOM 661 C CA . GLY A 1 84 ? 18.720 -1.762 -6.220 1.00 79.69 84 GLY A CA 1
ATOM 662 C C . GLY A 1 84 ? 17.265 -2.197 -6.424 1.00 79.69 84 GLY A C 1
ATOM 663 O O . GLY A 1 84 ? 16.976 -2.867 -7.404 1.00 79.69 84 GLY A O 1
ATOM 664 N N . ASN A 1 85 ? 16.308 -1.767 -5.596 1.00 82.56 85 ASN A N 1
ATOM 665 C CA . ASN A 1 85 ? 14.912 -2.216 -5.713 1.00 82.56 85 ASN A CA 1
ATOM 666 C C . ASN A 1 85 ? 14.135 -1.545 -6.857 1.00 82.56 85 ASN A C 1
ATOM 668 O O . ASN A 1 85 ? 13.064 -2.014 -7.229 1.00 82.56 85 ASN A O 1
ATOM 672 N N . HIS A 1 86 ? 14.685 -0.491 -7.469 1.00 75.88 86 HIS A N 1
ATOM 673 C CA . HIS A 1 86 ? 14.109 0.118 -8.672 1.00 75.88 86 HIS A CA 1
ATOM 674 C C . HIS A 1 86 ? 14.267 -0.755 -9.931 1.00 75.88 86 HIS A C 1
ATOM 676 O O . HIS A 1 86 ? 13.525 -0.552 -10.886 1.00 75.88 86 HIS A O 1
ATOM 682 N N . THR A 1 87 ? 15.174 -1.743 -9.938 1.00 86.00 87 THR A N 1
ATOM 683 C CA . THR A 1 87 ? 15.336 -2.701 -11.054 1.00 86.00 87 THR A CA 1
ATOM 684 C C . THR A 1 87 ? 14.343 -3.860 -10.995 1.00 86.00 87 THR A C 1
ATOM 686 O O . THR A 1 87 ? 14.417 -4.776 -11.807 1.00 86.00 87 THR A O 1
ATOM 689 N N . ARG A 1 88 ? 13.441 -3.852 -10.006 1.00 89.31 88 ARG A N 1
ATOM 690 C CA . ARG A 1 88 ? 12.488 -4.937 -9.765 1.00 89.31 88 ARG A CA 1
ATOM 691 C C . ARG A 1 88 ? 11.473 -5.084 -10.895 1.00 89.31 88 ARG A C 1
ATOM 693 O O . ARG A 1 88 ? 10.984 -6.183 -11.142 1.00 89.31 88 ARG A O 1
ATOM 700 N N . HIS A 1 89 ? 11.201 -3.981 -11.578 1.00 89.31 89 HIS A N 1
ATOM 701 C CA . HIS A 1 89 ? 10.317 -3.933 -12.726 1.00 89.31 89 HIS A CA 1
ATOM 702 C C . HIS A 1 89 ? 11.108 -4.197 -14.004 1.00 89.31 89 HIS A C 1
ATOM 704 O O . HIS A 1 89 ? 12.059 -3.477 -14.307 1.00 89.31 89 HIS A O 1
ATOM 710 N N . ASP A 1 90 ? 10.691 -5.203 -14.763 1.00 86.38 90 ASP A N 1
ATOM 711 C CA . ASP A 1 90 ? 11.310 -5.573 -16.039 1.00 86.38 90 ASP A CA 1
ATOM 712 C C . ASP A 1 90 ? 10.712 -4.817 -17.237 1.00 86.38 90 ASP A C 1
ATOM 714 O O . ASP A 1 90 ? 11.213 -4.909 -18.359 1.00 86.38 90 ASP A O 1
ATOM 718 N N . LYS A 1 91 ? 9.649 -4.039 -16.998 1.00 83.56 91 LYS A N 1
ATOM 719 C CA . LYS A 1 91 ? 8.895 -3.295 -18.010 1.00 83.56 91 LYS A CA 1
ATOM 720 C C . LYS A 1 91 ? 8.696 -1.831 -17.614 1.00 83.56 91 LYS A C 1
ATOM 722 O O . LYS A 1 91 ? 8.614 -1.512 -16.425 1.00 83.56 91 LYS A O 1
ATOM 727 N N . PRO A 1 92 ? 8.557 -0.928 -18.603 1.00 88.94 92 PRO A N 1
ATOM 728 C CA . PRO A 1 92 ? 8.140 0.445 -18.354 1.00 88.94 92 PRO A CA 1
ATOM 729 C C . PRO A 1 92 ? 6.769 0.524 -17.675 1.00 88.94 92 PRO A C 1
ATOM 731 O O . PRO A 1 92 ? 5.906 -0.333 -17.877 1.00 88.94 92 PRO A O 1
ATOM 734 N N . SER A 1 93 ? 6.548 1.610 -16.930 1.00 92.00 93 SER A N 1
ATOM 735 C CA . SER A 1 93 ? 5.246 1.893 -16.324 1.00 92.00 93 SER A CA 1
ATOM 736 C C . SER A 1 93 ? 4.134 1.954 -17.357 1.00 92.00 93 SER A C 1
ATOM 738 O O . SER A 1 93 ? 4.229 2.705 -18.324 1.00 92.00 93 SER A O 1
ATOM 740 N N . GLN A 1 94 ? 3.032 1.262 -17.082 1.00 94.44 94 GLN A N 1
ATOM 741 C CA . GLN A 1 94 ? 1.759 1.471 -17.777 1.00 94.44 94 GLN A CA 1
ATOM 742 C C . GLN A 1 94 ? 0.814 2.389 -16.9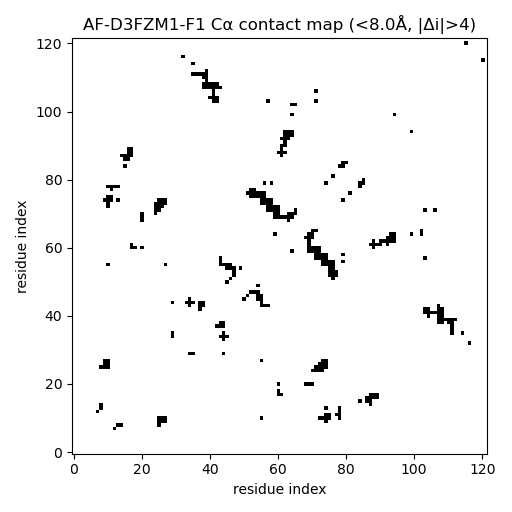77 1.00 94.44 94 GLN A C 1
ATOM 744 O O . GLN A 1 94 ? -0.341 2.581 -17.353 1.00 94.44 94 GLN A O 1
ATOM 749 N N . LEU A 1 95 ? 1.294 2.935 -15.855 1.00 94.19 95 LEU A N 1
ATOM 750 C CA . LEU A 1 95 ? 0.532 3.744 -14.911 1.00 94.19 95 LEU A CA 1
ATOM 751 C C . LEU A 1 95 ? 0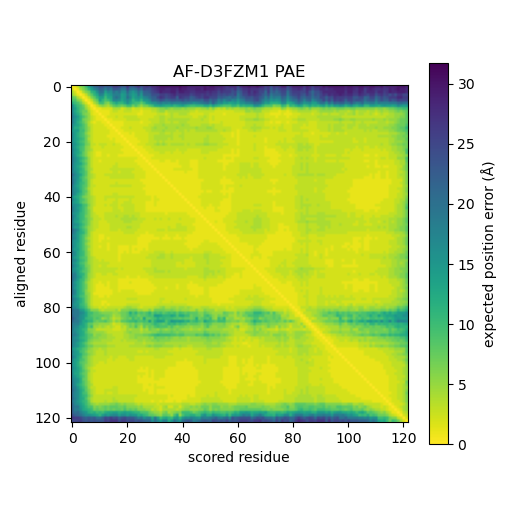.931 5.214 -15.006 1.00 94.19 95 LEU A C 1
ATOM 753 O O . LEU A 1 95 ? 2.098 5.564 -14.824 1.00 94.19 95 LEU A O 1
ATOM 757 N N . THR A 1 96 ? -0.050 6.101 -15.162 1.00 95.50 96 THR A N 1
ATOM 758 C CA . THR A 1 96 ? 0.177 7.521 -14.870 1.00 95.50 96 THR A CA 1
ATOM 759 C C . THR A 1 96 ? 0.263 7.749 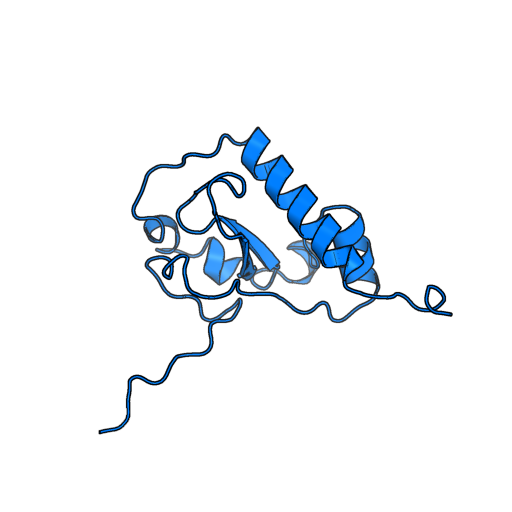-13.353 1.00 95.50 96 THR A C 1
ATOM 761 O O . THR A 1 96 ? -0.292 6.969 -12.570 1.00 95.50 96 THR A O 1
ATOM 764 N N . PRO A 1 97 ? 0.899 8.840 -12.885 1.00 95.00 97 PRO A N 1
ATOM 765 C CA . PRO A 1 97 ? 0.926 9.169 -11.458 1.00 95.00 97 PRO A CA 1
ATOM 766 C C . PRO A 1 97 ? -0.471 9.295 -10.829 1.00 95.00 97 PRO A C 1
ATOM 768 O O . PRO A 1 97 ? -0.686 8.838 -9.706 1.00 95.00 97 PRO A O 1
ATOM 771 N N . SER A 1 98 ? -1.439 9.863 -11.557 1.00 96.75 98 SER A N 1
ATOM 772 C CA . SER A 1 98 ? -2.819 10.011 -11.079 1.00 96.75 98 SER A CA 1
ATOM 773 C C . SER A 1 98 ? -3.546 8.670 -10.976 1.00 96.75 98 SER A C 1
ATOM 775 O O . SER A 1 98 ? -4.234 8.430 -9.982 1.00 96.75 98 SER A O 1
ATOM 777 N N . GLN A 1 99 ? -3.354 7.772 -11.949 1.00 97.19 99 GLN A N 1
ATOM 778 C CA . GLN A 1 99 ? -3.883 6.406 -11.900 1.00 97.19 99 GLN A CA 1
ATOM 779 C C . GLN A 1 99 ? -3.281 5.624 -10.738 1.00 97.19 99 GLN A C 1
ATOM 781 O O . GLN A 1 99 ? -4.021 5.052 -9.945 1.00 97.19 99 GLN A O 1
ATOM 786 N N . ARG A 1 100 ? -1.955 5.677 -10.572 1.00 96.00 100 ARG A N 1
ATOM 787 C CA . ARG A 1 100 ? -1.253 5.033 -9.457 1.00 96.00 100 ARG A CA 1
ATOM 788 C C . ARG A 1 100 ? -1.812 5.486 -8.109 1.00 96.00 100 ARG A C 1
ATOM 790 O O . ARG A 1 100 ? -2.142 4.656 -7.269 1.00 96.00 100 ARG A O 1
ATOM 797 N N . ALA A 1 101 ? -1.953 6.796 -7.909 1.00 97.44 101 ALA A N 1
ATOM 798 C CA . ALA A 1 101 ? -2.490 7.349 -6.669 1.00 97.44 101 ALA A CA 1
ATOM 799 C C . ALA A 1 101 ? -3.950 6.933 -6.421 1.00 97.44 101 ALA A C 1
ATOM 801 O O . ALA A 1 101 ? -4.328 6.675 -5.277 1.00 97.44 101 ALA A O 1
ATOM 802 N N . LYS A 1 102 ? -4.766 6.860 -7.481 1.00 98.25 102 LYS A N 1
ATOM 803 C CA . LYS A 1 102 ? -6.148 6.380 -7.403 1.00 98.25 102 LYS A CA 1
ATOM 804 C C . LYS A 1 102 ? -6.198 4.906 -6.992 1.00 98.25 102 LYS A C 1
ATOM 806 O O . LYS A 1 102 ? -6.853 4.599 -6.002 1.00 98.25 102 LYS A O 1
ATOM 811 N N . GLU A 1 103 ? -5.472 4.035 -7.690 1.00 98.50 103 GLU A N 1
ATOM 812 C CA . GLU A 1 103 ? -5.477 2.590 -7.426 1.00 98.50 103 GLU A CA 1
ATOM 813 C C . GLU A 1 103 ? -4.948 2.265 -6.023 1.00 98.50 103 GLU A C 1
ATOM 815 O O . GLU A 1 103 ? -5.549 1.463 -5.319 1.00 98.50 103 GLU A O 1
ATOM 820 N N . ILE A 1 104 ? -3.894 2.947 -5.556 1.00 98.31 104 ILE A N 1
ATOM 821 C CA . ILE A 1 104 ? -3.392 2.787 -4.179 1.00 98.31 104 ILE A CA 1
ATOM 822 C C . ILE A 1 104 ? -4.457 3.185 -3.148 1.00 98.31 104 ILE A C 1
ATOM 824 O O . ILE A 1 104 ? -4.641 2.504 -2.139 1.00 98.31 104 ILE A O 1
ATOM 828 N N . ARG A 1 105 ? -5.166 4.295 -3.385 1.00 98.50 105 ARG A N 1
ATOM 829 C CA . ARG A 1 105 ? -6.225 4.758 -2.482 1.00 98.50 105 ARG A CA 1
ATOM 830 C C . ARG A 1 105 ? -7.377 3.760 -2.422 1.00 98.50 105 ARG A C 1
ATOM 832 O O . ARG A 1 105 ? -7.875 3.483 -1.335 1.00 98.50 105 ARG A O 1
ATOM 839 N N . GLU A 1 106 ? -7.818 3.268 -3.575 1.00 98.56 106 GLU A N 1
ATOM 840 C CA . GLU A 1 106 ? -8.908 2.293 -3.686 1.00 98.56 106 GLU A CA 1
ATOM 841 C C . GLU A 1 106 ? -8.524 0.961 -3.040 1.00 98.56 106 GLU A C 1
ATOM 843 O O . GLU A 1 106 ? -9.283 0.458 -2.217 1.00 98.56 106 GLU A O 1
ATOM 848 N N . HIS A 1 107 ? -7.310 0.468 -3.297 1.00 98.38 107 HIS A N 1
ATOM 849 C CA . HIS A 1 107 ? -6.752 -0.726 -2.655 1.00 98.38 107 HIS A CA 1
ATOM 850 C C . HIS A 1 107 ? -6.848 -0.670 -1.134 1.00 98.38 107 HIS A C 1
ATOM 852 O O . HIS A 1 107 ? -7.431 -1.559 -0.517 1.00 98.38 107 HIS A O 1
ATOM 858 N N . TYR A 1 108 ? -6.335 0.400 -0.519 1.00 98.56 108 TYR A N 1
ATOM 859 C CA . TYR A 1 108 ? -6.382 0.515 0.936 1.00 98.56 108 TYR A CA 1
ATOM 860 C C . TYR A 1 108 ? -7.805 0.664 1.469 1.00 98.56 108 TYR A C 1
ATOM 862 O O . TYR A 1 108 ? -8.104 0.110 2.524 1.00 98.56 108 TYR A O 1
ATOM 870 N N . LYS A 1 109 ? -8.699 1.351 0.743 1.00 98.50 109 LYS A N 1
ATOM 871 C CA . LYS A 1 109 ? -10.111 1.431 1.135 1.00 98.50 109 LYS A CA 1
ATOM 872 C C . LYS A 1 109 ? -10.764 0.059 1.156 1.00 98.50 109 LYS A C 1
ATOM 874 O O . LYS A 1 109 ? -11.425 -0.249 2.141 1.00 98.50 109 LYS A O 1
ATOM 879 N N . GLU A 1 110 ? -10.583 -0.747 0.112 1.00 97.88 110 GLU A N 1
ATOM 880 C CA . GLU A 1 110 ? -11.143 -2.101 0.069 1.00 97.88 110 GLU A CA 1
ATOM 881 C C . GLU A 1 110 ? -10.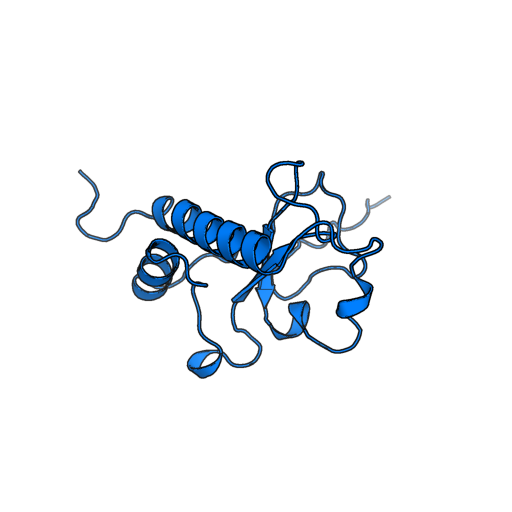534 -2.983 1.158 1.00 97.88 110 GLU A C 1
ATOM 883 O O . GLU A 1 110 ? -11.272 -3.573 1.942 1.00 97.88 110 GLU A O 1
ATOM 888 N N . ARG A 1 111 ? -9.204 -2.966 1.313 1.00 97.38 111 ARG A N 1
ATOM 889 C CA . ARG A 1 111 ? -8.522 -3.680 2.401 1.00 97.38 111 ARG A CA 1
ATOM 890 C C . ARG A 1 111 ? -9.035 -3.267 3.780 1.00 97.38 111 ARG A C 1
ATOM 892 O O . ARG A 1 111 ? -9.253 -4.116 4.630 1.00 97.38 111 ARG A O 1
ATOM 899 N N . GLY A 1 112 ? -9.265 -1.977 4.017 1.00 97.12 112 GLY A N 1
ATOM 900 C CA . GLY A 1 112 ? -9.773 -1.472 5.294 1.00 97.12 112 GLY A CA 1
ATOM 901 C C . GLY A 1 112 ? -11.201 -1.924 5.627 1.00 97.12 112 GLY A C 1
ATOM 902 O O . GLY A 1 112 ? -11.564 -1.938 6.803 1.00 97.12 112 GLY A O 1
ATOM 903 N N . LYS A 1 113 ? -12.012 -2.295 4.626 1.00 96.19 113 LYS A N 1
ATOM 904 C CA . LYS A 1 113 ? -13.360 -2.855 4.831 1.00 96.19 113 LYS A CA 1
ATOM 905 C C . LYS A 1 113 ? -13.337 -4.333 5.221 1.00 96.19 113 LYS A C 1
ATOM 907 O O . LYS A 1 113 ? -14.320 -4.807 5.774 1.00 96.19 113 LYS A O 1
ATOM 912 N N . GLU A 1 114 ? -12.242 -5.051 4.954 1.00 96.00 114 GLU A N 1
ATOM 913 C CA . GLU A 1 114 ? -12.097 -6.469 5.324 1.00 96.00 114 GLU A CA 1
ATOM 914 C C . GLU A 1 114 ? -12.060 -6.672 6.855 1.00 96.00 114 GLU A C 1
ATOM 916 O O . GLU A 1 114 ? -12.301 -7.775 7.337 1.00 96.00 114 GLU A O 1
ATOM 921 N N . TYR A 1 115 ? -11.780 -5.614 7.625 1.00 94.62 115 TYR A N 1
ATOM 922 C CA . TYR A 1 115 ? -11.664 -5.652 9.083 1.00 94.62 115 TYR A CA 1
ATOM 923 C C . TYR A 1 115 ? -12.889 -5.021 9.746 1.00 94.62 115 TYR A C 1
ATOM 925 O O . TYR A 1 115 ? -13.253 -3.888 9.424 1.00 94.62 115 TYR A O 1
ATOM 933 N N . ILE A 1 116 ? -13.483 -5.726 10.709 1.00 90.31 116 ILE A N 1
ATOM 934 C CA . ILE A 1 116 ? -14.598 -5.239 11.534 1.00 90.31 116 ILE A CA 1
ATOM 935 C C . ILE A 1 116 ? -14.017 -4.500 12.744 1.00 90.31 116 ILE A C 1
ATOM 937 O O . ILE A 1 116 ? -13.211 -5.070 13.483 1.00 90.31 116 ILE A O 1
ATOM 941 N N . LEU A 1 117 ? -14.394 -3.235 12.949 1.00 88.44 117 LEU A N 1
ATOM 942 C CA . LEU A 1 117 ? -13.966 -2.479 14.129 1.00 88.44 117 LEU A CA 1
ATOM 943 C C . LEU A 1 117 ? -14.857 -2.795 15.341 1.00 88.44 117 LEU A C 1
ATOM 945 O O . LEU A 1 117 ? -15.999 -3.230 15.170 1.00 88.44 117 LEU A O 1
ATOM 949 N N . PRO A 1 118 ? -14.377 -2.560 16.578 1.00 86.00 118 PRO A N 1
ATOM 950 C CA . PRO A 1 118 ? -15.220 -2.688 17.762 1.00 86.00 118 PRO A CA 1
ATOM 951 C C . PRO A 1 118 ? -16.505 -1.861 17.621 1.00 86.00 118 PRO A C 1
ATOM 953 O O . PRO A 1 118 ? -16.447 -0.664 17.347 1.00 86.00 118 PRO A O 1
ATOM 956 N N . GLY A 1 119 ? -17.656 -2.511 17.799 1.00 83.06 119 GLY A N 1
ATOM 957 C CA . GLY A 1 119 ? -18.977 -1.892 17.636 1.00 83.06 119 GLY A CA 1
ATOM 958 C C . GLY A 1 119 ? -19.564 -1.946 16.218 1.00 83.06 119 GLY A C 1
ATOM 959 O O . GLY A 1 119 ? -20.685 -1.488 16.031 1.00 83.06 119 GLY A O 1
ATOM 960 N N . GLU A 1 120 ? -18.860 -2.518 15.233 1.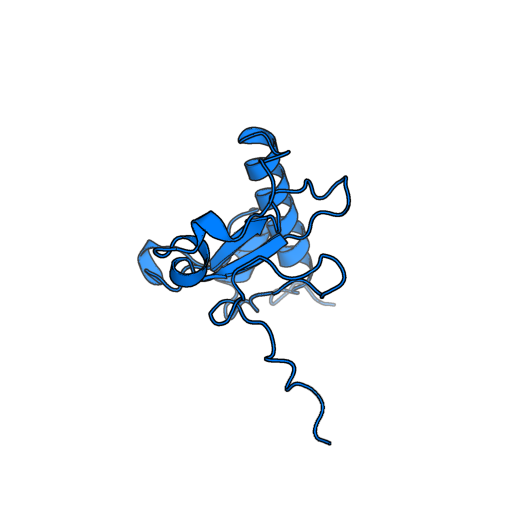00 80.12 120 GLU A N 1
ATOM 961 C CA . GLU A 1 120 ? -19.348 -2.680 13.849 1.00 80.12 120 GLU A CA 1
ATOM 962 C C . GLU A 1 120 ? -19.768 -4.125 13.496 1.00 80.12 120 GLU A C 1
ATOM 964 O O . GLU A 1 120 ? -19.930 -4.456 12.322 1.00 80.12 120 GLU A O 1
ATOM 969 N N . GLY A 1 121 ? -19.960 -4.994 14.491 1.00 68.12 121 GLY A N 1
ATOM 970 C CA . GLY A 1 121 ? -20.453 -6.366 14.314 1.00 68.12 121 GLY A CA 1
ATOM 971 C C . GLY A 1 121 ? -21.724 -6.599 15.127 1.00 68.12 121 GLY A C 1
ATOM 972 O O . GLY A 1 121 ? -21.801 -6.129 16.261 1.00 68.12 121 GLY A O 1
ATOM 973 N N . ILE A 1 122 ? -22.705 -7.271 14.516 1.00 60.06 122 ILE A N 1
ATOM 974 C CA . ILE A 1 122 ? -23.979 -7.687 15.134 1.00 60.06 122 ILE A CA 1
ATOM 975 C C . ILE A 1 122 ? -23.714 -8.700 16.249 1.00 60.06 122 ILE A C 1
ATOM 977 O O . ILE A 1 122 ? -22.895 -9.616 16.006 1.00 60.06 122 ILE A O 1
#

Radius of gyration: 15.21 Å; Cα contacts (8 Å, |Δi|>4): 188; chains: 1; bounding box: 43×44×36 Å

Mean predicted aligned error: 4.89 Å

Foldseek 3Di:
DDPPPPPPDEQERADAQHDDLVDDAHDDDQDDPQLLVCLLQLHHSDDCVVQPQQGWDWDFRLQDQVVRSIDTHTHRNCCCPNPPNVNNHPDDHPDDPVSVSVRSSVVSSVVSVVDQDVPRDD

pLDDT: mean 90.93, std 12.84, range [35.06, 98.56]

Secondary structure (DSSP, 8-state):
-PPP-----BTTB--SSPPPTTSPPP-PPP-SHHHHHHHHTTS-SS-HHHHGGG-EEEEEGGG--GGGT--EEEEEHHHHHSTTGGGG-SS-----HHHHHHHHHHHHHHHHHTSPPTT---

Solvent-accessible surface area (backbone atoms only — not comparable to full-atom values): 7103 Å² total; per-residue (Å²): 133,85,72,82,79,77,74,76,66,36,37,82,51,67,67,81,52,52,75,65,84,87,55,80,67,34,75,73,80,72,87,46,70,67,21,35,54,31,9,51,71,29,35,54,54,54,44,52,92,84,42,49,56,64,13,43,38,79,38,54,48,50,32,38,45,59,95,79,70,27,46,64,27,31,24,16,36,44,58,56,70,30,91,75,37,77,65,23,42,92,52,76,71,72,54,52,74,68,55,49,54,49,53,49,24,50,51,24,27,56,58,23,64,76,56,79,56,94,88,68,69,135

Nearest PDB structures (foldseek):
  8cxm-assembly1_B  TM=2.280E-01  e=6.415E+00  Escherichia coli K-12
  6dvv-assembly1_A  TM=2.255E-01  e=8.335E+00  Klebsiella pneumoniae
  8qrp-assembly1_B  TM=1.971E-01  e=8.335E+00  Homo sapiens

Sequence (122 aa):
MRGPLYVKLSPSNYPNPDPPMTIPPVRYEPKTIEEVIRMRQGKGPTTKMLHGDKNIEAHHRQQVPVKNGGILDELEQKTHRGGGNHTRHDKPSQLTPSQRAKEIREHYKERGKEYILPGEGI